Protein AF-A0A3D1AH35-F1 (afdb_monomer)

Mean predicted aligned error: 7.94 Å

Sequence (133 aa):
DPAYFSIPYPGGDVPANKGVCTDVVIRAYRRLGIDLQKEVHEDMKANFPKYPKNWGLSRPDTNIDHRRAPNLMVFFARHGRELSTTQNAEDYRSGDIVCWRLDNGATHIGIVVDRQTCTGRPKIRLTNCLLCG

Secondary structure (DSSP, 8-state):
--------TTT----TTS--HHHHHHHHHHHTT--HHHHHHHHHHHHGGGS--TT--SS--TTTGGG-HHHHHHHHHHHS-PPP--S-GGG--TT-EEEEE-TTS-EEEEE------TTS-------------

pLDDT: mean 79.77, std 19.3, range [23.41, 97.94]

Radius of gyration: 15.33 Å; Cα contacts (8 Å, |Δi|>4): 162; chains: 1; bounding box: 32×37×40 Å

Nearest PDB structures (foldseek):
  2yjf-assembly2_D  TM=2.171E-01  e=3.817E+00  Oryctolagus cuniculus

Structure (mmCIF, N/CA/C/O backbone):
data_AF-A0A3D1AH35-F1
#
_entry.id   AF-A0A3D1AH35-F1
#
loop_
_atom_site.group_PDB
_atom_site.id
_atom_site.type_symbol
_atom_site.label_atom_id
_atom_site.label_alt_id
_atom_site.label_comp_id
_atom_site.label_asym_id
_atom_site.label_entity_id
_atom_site.label_seq_id
_atom_site.pdbx_PDB_ins_code
_atom_site.Cartn_x
_atom_site.Cartn_y
_atom_site.Cartn_z
_atom_site.occupancy
_atom_site.B_iso_or_equiv
_atom_site.auth_seq_id
_atom_site.auth_comp_id
_atom_site.auth_asym_id
_atom_site.auth_atom_id
_atom_site.pdbx_PDB_model_num
ATOM 1 N N . ASP A 1 1 ? 9.720 -12.166 6.119 1.00 56.53 1 ASP A N 1
ATOM 2 C CA . ASP A 1 1 ? 10.960 -11.933 5.356 1.00 56.53 1 ASP A CA 1
ATOM 3 C C . ASP A 1 1 ? 10.740 -10.720 4.452 1.00 56.53 1 ASP A C 1
ATOM 5 O O . ASP A 1 1 ? 9.898 -10.810 3.562 1.00 56.53 1 ASP A O 1
ATOM 9 N N . PRO A 1 2 ? 11.378 -9.569 4.737 1.00 65.31 2 PRO A N 1
ATOM 10 C CA . PRO A 1 2 ? 11.253 -8.355 3.932 1.00 65.31 2 PRO A CA 1
ATOM 11 C C . PRO A 1 2 ? 12.159 -8.359 2.692 1.00 65.31 2 PRO A C 1
ATOM 13 O O . PRO A 1 2 ? 12.197 -7.352 1.985 1.00 65.31 2 PRO A O 1
ATOM 16 N N . ALA A 1 3 ? 12.913 -9.438 2.441 1.00 74.88 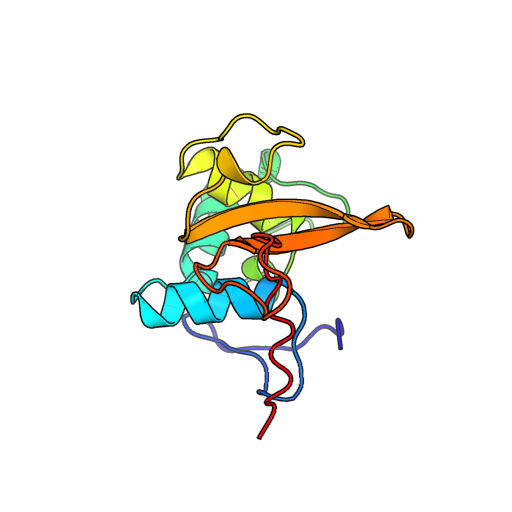3 ALA A N 1
ATOM 17 C CA . ALA A 1 3 ? 13.823 -9.510 1.309 1.00 74.88 3 ALA A CA 1
ATOM 18 C C . ALA A 1 3 ? 13.102 -9.238 -0.018 1.00 74.88 3 ALA A C 1
ATOM 20 O O . ALA A 1 3 ? 11.946 -9.625 -0.237 1.00 74.88 3 ALA A O 1
ATOM 21 N N . TYR A 1 4 ? 13.826 -8.562 -0.910 1.00 79.44 4 TYR A N 1
ATOM 22 C CA . TYR A 1 4 ? 13.384 -8.334 -2.275 1.00 79.44 4 TYR A CA 1
ATOM 23 C C . TYR A 1 4 ? 13.147 -9.678 -2.968 1.00 79.44 4 TYR A C 1
ATOM 25 O O . TYR A 1 4 ? 13.965 -10.594 -2.870 1.00 79.44 4 TYR A O 1
ATOM 33 N N . PHE A 1 5 ? 12.025 -9.793 -3.669 1.00 78.81 5 PHE A N 1
ATOM 34 C CA . PHE A 1 5 ? 11.644 -10.997 -4.391 1.00 78.81 5 PHE A CA 1
ATOM 35 C C . PHE A 1 5 ? 11.046 -10.578 -5.727 1.00 78.81 5 PHE A C 1
ATOM 37 O O . PHE A 1 5 ? 10.222 -9.664 -5.763 1.00 78.81 5 PHE A O 1
ATOM 44 N N . SER A 1 6 ? 11.462 -11.230 -6.810 1.00 88.25 6 SER A N 1
ATOM 45 C CA . SER A 1 6 ? 10.846 -10.983 -8.109 1.00 88.25 6 SER A CA 1
ATOM 46 C C . SER A 1 6 ? 9.520 -11.727 -8.180 1.00 88.25 6 SER A C 1
ATOM 48 O O . SER A 1 6 ? 9.461 -12.926 -7.906 1.00 88.25 6 SER A O 1
ATOM 50 N N . ILE A 1 7 ? 8.459 -11.003 -8.518 1.00 90.31 7 ILE A N 1
ATOM 51 C CA . ILE A 1 7 ? 7.114 -11.552 -8.669 1.00 90.31 7 ILE A CA 1
ATOM 52 C C . ILE A 1 7 ? 6.554 -11.159 -10.040 1.00 90.31 7 ILE A C 1
ATOM 54 O O . ILE A 1 7 ? 6.918 -10.104 -10.564 1.00 90.31 7 ILE A O 1
ATOM 58 N N . PRO A 1 8 ? 5.661 -11.971 -10.632 1.00 93.00 8 PRO A N 1
ATOM 59 C CA . PRO A 1 8 ? 4.977 -11.602 -11.866 1.00 93.00 8 PRO A CA 1
ATOM 60 C C . PRO A 1 8 ? 4.225 -10.276 -11.732 1.00 93.00 8 PRO A C 1
ATOM 62 O O . PRO A 1 8 ? 3.842 -9.867 -10.637 1.00 93.00 8 PRO A O 1
ATOM 65 N N . TYR A 1 9 ? 3.992 -9.615 -12.859 1.00 92.69 9 TYR A N 1
ATOM 66 C CA . TYR A 1 9 ? 3.168 -8.417 -12.931 1.00 92.69 9 TYR A CA 1
ATOM 67 C C . TYR A 1 9 ? 2.273 -8.479 -14.179 1.00 92.69 9 TYR A C 1
ATOM 69 O O . TYR A 1 9 ? 2.801 -8.757 -15.261 1.00 92.69 9 TYR A O 1
ATOM 77 N N . PRO A 1 10 ? 0.964 -8.175 -14.073 1.00 93.94 10 PRO A N 1
ATOM 78 C CA . PRO A 1 10 ? 0.201 -7.949 -12.836 1.00 93.94 10 PRO A CA 1
ATOM 79 C C . PRO A 1 10 ? -0.118 -9.267 -12.095 1.00 93.94 10 PRO A C 1
ATOM 81 O O . PRO A 1 10 ? 0.161 -10.356 -12.597 1.00 93.94 10 PRO A O 1
ATOM 84 N N . GLY A 1 11 ? -0.724 -9.180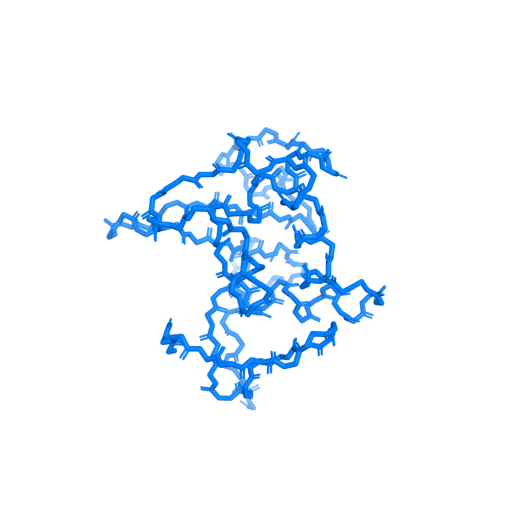 -10.908 1.00 90.69 11 GLY A N 1
ATOM 85 C CA . GLY A 1 11 ? -1.220 -10.335 -10.150 1.00 90.69 11 GLY A CA 1
ATOM 86 C C . GLY A 1 11 ? -0.168 -11.173 -9.416 1.00 90.69 11 GLY A C 1
ATOM 87 O O . GLY A 1 11 ? -0.487 -12.261 -8.937 1.00 90.69 11 GLY A O 1
ATOM 88 N N . GLY A 1 12 ? 1.065 -10.690 -9.294 1.00 90.06 12 GLY A N 1
ATOM 89 C CA . GLY A 1 12 ? 2.100 -11.326 -8.492 1.00 90.06 12 GLY A CA 1
ATOM 90 C C . GLY A 1 12 ? 1.738 -11.395 -7.009 1.00 90.06 12 GLY A C 1
ATOM 91 O O . GLY A 1 12 ? 1.068 -10.521 -6.444 1.00 90.06 12 GLY A O 1
ATOM 92 N N . ASP A 1 13 ? 2.209 -12.451 -6.358 1.00 87.44 13 ASP A N 1
ATOM 93 C CA . ASP A 1 13 ? 2.189 -12.603 -4.908 1.00 87.44 13 ASP A CA 1
ATOM 94 C C . ASP A 1 13 ? 3.493 -13.275 -4.477 1.00 87.44 13 ASP A C 1
ATOM 96 O O . ASP A 1 13 ? 4.122 -14.024 -5.230 1.00 87.44 13 ASP A O 1
ATOM 100 N N . VAL A 1 14 ? 3.900 -12.995 -3.251 1.00 85.44 14 VAL A N 1
ATOM 101 C CA . VAL A 1 14 ? 4.996 -13.700 -2.601 1.00 85.44 14 VAL A CA 1
ATOM 102 C C . VAL A 1 14 ? 4.515 -15.054 -2.070 1.00 85.44 14 VAL A C 1
ATOM 104 O O . VAL A 1 14 ? 3.325 -15.224 -1.787 1.00 85.44 14 VAL A O 1
ATOM 107 N N . PRO A 1 15 ? 5.414 -16.041 -1.900 1.00 83.31 15 PRO A N 1
ATOM 108 C CA . PRO A 1 15 ? 5.060 -17.331 -1.312 1.00 83.31 15 PRO A CA 1
ATOM 109 C C . PRO A 1 15 ? 4.311 -17.192 0.023 1.00 83.31 15 PRO A C 1
ATOM 111 O O . PRO A 1 15 ? 4.572 -16.281 0.805 1.00 83.31 15 PRO A O 1
ATOM 114 N N . ALA A 1 16 ? 3.399 -18.117 0.336 1.00 78.19 16 ALA A N 1
ATOM 115 C CA . ALA A 1 16 ? 2.561 -18.025 1.539 1.00 78.19 16 ALA A CA 1
ATOM 116 C C . ALA A 1 16 ? 3.367 -17.934 2.853 1.00 78.19 16 ALA A C 1
ATOM 118 O O . ALA A 1 16 ? 2.938 -17.272 3.794 1.00 78.19 16 ALA A O 1
ATOM 119 N N . ASN A 1 17 ? 4.555 -18.545 2.895 1.00 75.44 17 ASN A N 1
ATOM 120 C CA . ASN A 1 17 ? 5.483 -18.519 4.030 1.00 75.44 17 ASN A CA 1
ATOM 121 C C . ASN A 1 17 ? 6.396 -17.277 4.071 1.00 75.44 17 ASN A C 1
ATOM 123 O O . ASN A 1 17 ? 7.204 -17.137 4.989 1.00 75.44 17 ASN A O 1
ATOM 127 N N . LYS A 1 18 ? 6.299 -16.382 3.084 1.00 66.19 18 LYS A N 1
ATOM 128 C CA . LYS A 1 18 ? 7.088 -15.155 2.977 1.00 66.19 18 LYS A CA 1
ATOM 129 C C . LYS A 1 18 ? 6.135 -13.981 2.832 1.00 66.19 18 LYS A C 1
ATOM 131 O O . LYS A 1 18 ? 5.648 -13.709 1.749 1.00 66.19 18 LYS A O 1
ATOM 136 N N . GLY A 1 19 ? 5.863 -13.291 3.932 1.00 72.06 19 GLY A N 1
ATOM 137 C CA . GLY A 1 19 ? 5.015 -12.106 3.924 1.00 72.06 19 GLY A CA 1
ATOM 138 C C . GLY A 1 19 ? 5.454 -11.073 4.953 1.00 72.06 19 GLY A C 1
ATOM 139 O O . GLY A 1 19 ? 6.124 -11.395 5.939 1.00 72.06 19 GLY A O 1
ATOM 140 N N . VAL A 1 20 ? 5.080 -9.828 4.696 1.00 79.56 20 VAL A N 1
ATOM 141 C CA . VAL A 1 20 ? 5.106 -8.700 5.628 1.00 79.56 20 VAL A CA 1
ATOM 142 C C . VAL A 1 20 ? 3.691 -8.124 5.773 1.00 79.56 20 VAL A C 1
ATOM 144 O O . VAL A 1 20 ? 2.748 -8.583 5.130 1.00 79.56 20 VAL A O 1
ATOM 147 N N . CYS A 1 21 ? 3.526 -7.113 6.627 1.00 80.94 21 CYS A N 1
ATOM 148 C CA . CYS A 1 21 ? 2.224 -6.506 6.929 1.00 80.94 21 CYS A CA 1
ATOM 149 C C . CYS A 1 21 ? 1.441 -6.026 5.693 1.00 80.94 21 CYS A C 1
ATOM 151 O O . CYS A 1 21 ? 0.222 -6.168 5.643 1.00 80.94 21 CYS A O 1
ATOM 153 N N . THR A 1 22 ? 2.129 -5.521 4.669 1.00 82.94 22 THR A N 1
ATOM 154 C CA . THR A 1 22 ? 1.514 -5.059 3.417 1.00 82.94 22 THR A CA 1
ATOM 155 C C . THR A 1 22 ? 0.917 -6.209 2.601 1.00 82.94 22 THR A C 1
ATOM 157 O O . THR A 1 22 ? -0.153 -6.040 2.020 1.00 82.94 22 THR A O 1
ATOM 160 N N . ASP A 1 23 ? 1.526 -7.402 2.622 1.00 86.06 23 ASP A N 1
ATOM 161 C CA . ASP A 1 23 ? 1.063 -8.575 1.859 1.00 86.06 23 ASP A CA 1
ATOM 162 C C . ASP A 1 23 ? -0.328 -9.050 2.329 1.00 86.06 23 ASP A C 1
ATOM 164 O O . ASP A 1 23 ? -1.124 -9.571 1.549 1.00 86.06 23 ASP A O 1
ATOM 168 N N . VAL A 1 24 ? -0.674 -8.795 3.595 1.00 86.19 24 VAL A N 1
ATOM 169 C CA . VAL A 1 24 ? -2.013 -9.054 4.151 1.00 86.19 24 VAL A CA 1
ATOM 170 C C . VAL A 1 24 ? -3.056 -8.133 3.520 1.00 86.19 24 VAL A C 1
ATOM 172 O O . VAL A 1 24 ? -4.132 -8.595 3.143 1.00 86.19 24 VAL A O 1
ATOM 175 N N . VAL A 1 25 ? -2.730 -6.847 3.368 1.00 88.31 25 VAL A N 1
ATOM 176 C CA . VAL A 1 25 ? -3.607 -5.853 2.729 1.00 88.31 25 VAL A CA 1
ATOM 177 C C . VAL A 1 25 ? -3.786 -6.184 1.249 1.00 88.31 25 VAL A C 1
ATOM 179 O O . VAL A 1 25 ? -4.912 -6.229 0.759 1.00 88.31 25 VAL A O 1
ATOM 182 N N . ILE A 1 26 ? -2.688 -6.511 0.561 1.00 90.75 26 ILE A N 1
ATOM 183 C CA . ILE A 1 26 ? -2.687 -6.923 -0.849 1.00 90.75 26 ILE A CA 1
ATOM 184 C C . ILE A 1 26 ? -3.615 -8.124 -1.062 1.00 90.75 26 ILE A C 1
ATOM 186 O O . ILE A 1 26 ? -4.501 -8.084 -1.916 1.00 90.75 26 ILE A O 1
ATOM 190 N N . ARG A 1 27 ? -3.474 -9.176 -0.248 1.00 90.31 27 ARG A N 1
ATOM 191 C CA . ARG A 1 27 ? -4.313 -10.381 -0.345 1.00 90.31 27 ARG A CA 1
ATOM 192 C C . ARG A 1 27 ? -5.774 -10.120 0.016 1.00 90.31 27 ARG A C 1
ATOM 194 O O . ARG A 1 27 ? -6.653 -10.744 -0.577 1.00 90.31 27 ARG A O 1
ATOM 201 N N . ALA A 1 28 ? -6.053 -9.214 0.954 1.00 88.81 28 ALA A N 1
ATOM 202 C CA . ALA A 1 28 ? -7.420 -8.826 1.294 1.00 88.81 28 ALA A CA 1
ATOM 203 C C . ALA A 1 28 ? -8.120 -8.146 0.108 1.00 88.81 28 ALA A C 1
ATOM 205 O O . ALA A 1 28 ? -9.204 -8.572 -0.283 1.00 88.81 28 ALA A O 1
ATOM 206 N N . TYR A 1 29 ? -7.466 -7.170 -0.526 1.00 89.44 29 TYR A N 1
ATOM 207 C CA . TYR A 1 29 ? -7.988 -6.507 -1.725 1.00 89.44 29 TYR A CA 1
ATOM 208 C C . TYR A 1 29 ? -8.143 -7.467 -2.903 1.00 89.44 29 TYR A C 1
ATOM 210 O O . TYR A 1 29 ? -9.130 -7.402 -3.634 1.00 89.44 29 TYR A O 1
ATOM 218 N N . ARG A 1 30 ? -7.230 -8.432 -3.040 1.00 92.12 30 ARG A N 1
ATOM 219 C CA . ARG A 1 30 ? -7.313 -9.439 -4.099 1.00 92.12 30 ARG A CA 1
ATOM 220 C C . ARG A 1 30 ? -8.552 -10.322 -3.985 1.00 92.12 30 ARG A C 1
ATOM 222 O O . ARG A 1 30 ? -9.144 -10.668 -5.002 1.00 92.12 30 ARG A O 1
ATOM 229 N N . ARG A 1 31 ? -9.005 -10.630 -2.764 1.00 89.44 31 ARG A N 1
ATOM 230 C CA . ARG A 1 31 ? -10.289 -11.326 -2.540 1.00 89.44 31 ARG A CA 1
ATOM 231 C C . ARG A 1 31 ? -11.503 -10.496 -2.960 1.00 89.44 31 ARG A C 1
ATOM 233 O O . ARG A 1 31 ? -12.552 -11.073 -3.215 1.00 89.44 31 ARG A O 1
ATOM 240 N N . LEU A 1 32 ? -11.355 -9.176 -3.049 1.00 88.00 32 LEU A N 1
ATOM 241 C CA . LEU A 1 32 ? -12.365 -8.252 -3.567 1.00 88.00 32 LEU A CA 1
ATOM 242 C C . LEU A 1 32 ? -12.225 -8.016 -5.083 1.00 88.00 32 LEU A C 1
ATOM 244 O O . LEU A 1 32 ? -12.914 -7.164 -5.631 1.00 88.00 32 LEU A O 1
ATOM 248 N N . GLY A 1 33 ? -11.332 -8.744 -5.764 1.00 91.44 33 GLY A N 1
ATOM 249 C CA . GLY A 1 33 ? -11.078 -8.582 -7.197 1.00 91.44 33 GLY A CA 1
ATOM 250 C C . GLY A 1 33 ? -10.184 -7.391 -7.550 1.00 91.44 33 GLY A C 1
ATOM 251 O O . GLY A 1 33 ? -10.077 -7.047 -8.723 1.00 91.44 33 GLY A O 1
ATOM 252 N N . ILE A 1 34 ? -9.532 -6.766 -6.563 1.00 92.56 34 ILE A N 1
ATOM 253 C CA . ILE A 1 34 ? -8.670 -5.599 -6.771 1.00 92.56 34 ILE A CA 1
ATOM 254 C C . ILE A 1 34 ? -7.204 -6.022 -6.688 1.00 92.56 34 ILE A C 1
ATOM 256 O O . ILE A 1 34 ? -6.747 -6.551 -5.672 1.00 92.56 34 ILE A O 1
ATOM 260 N N . ASP A 1 35 ? -6.441 -5.751 -7.745 1.00 95.19 35 ASP A N 1
ATOM 261 C CA . ASP A 1 35 ? -5.004 -6.009 -7.766 1.00 95.19 35 ASP A CA 1
ATOM 262 C C . ASP A 1 35 ? -4.199 -4.780 -7.329 1.00 95.19 35 ASP A C 1
ATOM 264 O O . ASP A 1 35 ? -3.754 -3.984 -8.155 1.00 95.19 35 ASP A O 1
ATOM 268 N N . LEU A 1 36 ? -3.952 -4.649 -6.022 1.00 94.56 36 LEU A N 1
ATOM 269 C CA . LEU A 1 36 ? -3.152 -3.539 -5.490 1.00 94.56 36 LEU A CA 1
ATOM 270 C C . LEU A 1 36 ? -1.732 -3.465 -6.072 1.00 94.56 36 LEU A C 1
ATOM 272 O O . LEU A 1 36 ? -1.162 -2.377 -6.092 1.00 94.56 36 LEU A O 1
ATOM 276 N N . GLN A 1 37 ? -1.156 -4.568 -6.570 1.00 96.44 37 GLN A N 1
ATOM 277 C CA . GLN A 1 37 ? 0.133 -4.507 -7.266 1.00 96.44 37 GLN A CA 1
ATOM 278 C C . GLN A 1 37 ? 0.039 -3.606 -8.500 1.00 96.44 37 GLN A C 1
ATOM 280 O O . GLN A 1 37 ? 0.877 -2.723 -8.693 1.00 96.44 37 GLN A O 1
ATOM 285 N N . LYS A 1 38 ? -0.994 -3.822 -9.316 1.00 97.50 38 LYS A N 1
ATOM 286 C CA . LYS A 1 38 ? -1.267 -3.044 -10.519 1.00 97.50 38 LYS A CA 1
ATOM 287 C C . LYS A 1 38 ? -1.666 -1.612 -10.182 1.00 97.50 38 LYS A C 1
ATOM 289 O O . LYS A 1 38 ? -1.042 -0.690 -10.697 1.00 97.50 38 LYS A O 1
ATOM 294 N N . GLU A 1 39 ? -2.655 -1.434 -9.309 1.00 97.62 39 GLU A N 1
ATOM 295 C CA . GLU A 1 39 ? -3.226 -0.113 -9.013 1.00 97.62 39 GLU A CA 1
ATOM 296 C C . GLU A 1 39 ? -2.182 0.856 -8.437 1.00 97.62 39 GLU A C 1
ATOM 298 O O . GLU A 1 39 ? -2.062 1.995 -8.890 1.00 97.62 39 GLU A O 1
ATOM 303 N N . VAL A 1 40 ? -1.362 0.387 -7.488 1.00 97.12 40 VAL A N 1
ATOM 304 C CA . VAL A 1 40 ? -0.297 1.211 -6.898 1.00 97.12 40 VAL A CA 1
ATOM 305 C C . VAL A 1 40 ? 0.765 1.542 -7.943 1.00 97.12 40 VAL A C 1
ATOM 307 O O . VAL A 1 40 ? 1.198 2.690 -8.026 1.00 97.12 40 VAL A O 1
ATOM 310 N N . HIS A 1 41 ? 1.180 0.564 -8.754 1.00 97.56 41 HIS A N 1
ATOM 311 C CA . HIS A 1 41 ? 2.218 0.792 -9.756 1.00 97.56 41 HIS A CA 1
ATOM 312 C C . HIS A 1 41 ? 1.787 1.810 -10.818 1.00 97.56 41 HIS A C 1
ATOM 314 O O . HIS A 1 41 ? 2.552 2.717 -11.144 1.00 97.56 41 HIS A O 1
ATOM 320 N N . GLU A 1 42 ? 0.563 1.700 -11.336 1.00 97.94 42 GLU A N 1
ATOM 321 C CA . GLU A 1 42 ? 0.061 2.625 -12.354 1.00 97.94 42 GLU A CA 1
ATOM 322 C C . GLU A 1 42 ? -0.128 4.044 -11.793 1.00 97.94 42 GLU A C 1
ATOM 324 O O . GLU A 1 42 ? 0.266 5.017 -12.445 1.00 97.94 42 GLU A O 1
ATOM 329 N N . ASP A 1 43 ? -0.617 4.197 -10.553 1.00 97.75 43 ASP A N 1
ATOM 330 C CA . ASP A 1 43 ? -0.679 5.524 -9.925 1.00 97.75 43 ASP A CA 1
ATOM 331 C C . ASP A 1 43 ? 0.721 6.110 -9.704 1.00 97.75 43 ASP A C 1
ATOM 333 O O . ASP A 1 43 ? 0.949 7.286 -10.008 1.00 97.75 43 ASP A O 1
ATOM 337 N N . MET A 1 44 ? 1.676 5.297 -9.237 1.00 97.12 44 MET A N 1
ATOM 338 C CA . MET A 1 44 ? 3.072 5.705 -9.068 1.00 97.12 44 MET A CA 1
ATOM 339 C C . MET A 1 44 ? 3.720 6.098 -10.392 1.00 97.12 44 MET A C 1
ATOM 341 O O . MET A 1 44 ? 4.443 7.088 -10.439 1.00 97.12 44 MET A O 1
ATOM 345 N N . LYS A 1 45 ? 3.452 5.381 -11.483 1.00 97.12 45 LYS A N 1
ATOM 346 C CA . LYS A 1 45 ? 3.960 5.713 -12.819 1.00 97.12 45 LYS A CA 1
ATOM 347 C C . LYS A 1 45 ? 3.488 7.089 -13.284 1.00 97.12 45 LYS A C 1
ATOM 349 O O . LYS A 1 45 ? 4.281 7.842 -13.843 1.00 97.12 45 LYS A O 1
ATOM 354 N N . ALA A 1 46 ? 2.237 7.444 -12.998 1.00 97.31 46 ALA A N 1
ATOM 355 C CA . ALA A 1 46 ? 1.684 8.756 -13.326 1.00 97.31 46 ALA A CA 1
ATOM 356 C C . ALA A 1 46 ? 2.067 9.863 -12.321 1.00 97.31 46 ALA A C 1
ATOM 358 O O . ALA A 1 46 ? 2.049 11.044 -12.666 1.00 97.31 46 ALA A O 1
ATOM 359 N N . ASN A 1 47 ? 2.403 9.514 -11.073 1.00 96.81 47 ASN A N 1
ATOM 360 C CA . ASN A 1 47 ? 2.524 10.472 -9.967 1.00 96.81 47 ASN A CA 1
ATOM 361 C C . ASN A 1 47 ? 3.797 10.306 -9.126 1.00 96.81 47 ASN A C 1
ATOM 363 O O . ASN A 1 47 ? 3.818 10.730 -7.971 1.00 96.81 47 ASN A O 1
ATOM 367 N N . PHE A 1 48 ? 4.863 9.729 -9.680 1.00 95.06 48 PHE A N 1
ATOM 368 C CA . PHE A 1 48 ? 6.072 9.348 -8.940 1.00 95.06 48 PHE A CA 1
ATOM 369 C C . PHE A 1 48 ? 6.628 10.430 -7.990 1.00 95.06 48 PHE A C 1
ATOM 371 O O . PHE A 1 48 ? 6.989 10.088 -6.865 1.00 95.06 48 PHE A O 1
ATOM 378 N N . PRO A 1 49 ? 6.639 11.737 -8.340 1.00 94.75 49 PRO A N 1
ATOM 379 C CA . PRO A 1 49 ? 7.110 12.784 -7.430 1.00 94.75 49 PRO A CA 1
ATOM 380 C C . PRO A 1 49 ? 6.305 12.946 -6.130 1.00 94.75 49 PRO A C 1
ATOM 382 O O . PRO A 1 49 ? 6.828 13.530 -5.186 1.00 94.75 49 PRO A O 1
ATOM 385 N N . LYS A 1 50 ? 5.055 12.463 -6.080 1.00 95.31 50 LYS A N 1
ATOM 386 C CA . LYS A 1 50 ? 4.183 12.518 -4.892 1.00 95.31 50 LYS A CA 1
ATOM 387 C C . LYS A 1 50 ? 4.456 11.387 -3.901 1.00 95.31 50 LYS A C 1
ATOM 389 O O . LYS A 1 50 ? 3.973 11.441 -2.774 1.00 95.31 50 LYS A O 1
ATOM 394 N N . TYR A 1 51 ? 5.198 10.366 -4.319 1.00 95.25 51 TYR A N 1
ATOM 395 C CA . TYR A 1 51 ? 5.541 9.228 -3.479 1.00 95.25 51 TYR A CA 1
ATOM 396 C C . TYR A 1 51 ? 6.847 9.484 -2.710 1.00 95.25 51 TYR A C 1
ATOM 398 O O . TYR A 1 51 ? 7.700 10.249 -3.176 1.00 95.25 51 TYR A O 1
ATOM 406 N N . PRO A 1 52 ? 7.027 8.863 -1.527 1.00 91.56 52 PRO A N 1
ATOM 407 C CA . PRO A 1 52 ? 8.261 8.992 -0.763 1.00 91.56 52 PRO A CA 1
ATOM 408 C C . PRO A 1 52 ? 9.493 8.556 -1.571 1.00 91.56 52 PRO A C 1
ATOM 410 O O . PRO A 1 52 ? 9.404 7.836 -2.558 1.00 91.56 52 PRO A O 1
ATOM 413 N N . LYS A 1 53 ? 10.679 9.011 -1.165 1.00 88.81 53 LYS A N 1
ATOM 414 C CA . LYS A 1 53 ? 11.947 8.711 -1.862 1.00 88.81 53 LYS A CA 1
ATOM 415 C C . LYS A 1 53 ? 12.967 8.004 -0.969 1.00 88.81 53 LYS A C 1
ATOM 417 O O . LYS A 1 53 ? 14.128 7.860 -1.336 1.00 88.81 53 LYS A O 1
ATOM 422 N N . ASN A 1 54 ? 12.543 7.531 0.201 1.00 83.69 54 ASN A N 1
ATOM 423 C CA . ASN A 1 54 ? 13.406 6.937 1.228 1.00 83.69 54 ASN A CA 1
ATOM 424 C C . ASN A 1 54 ? 13.954 5.536 0.878 1.00 83.69 54 ASN A C 1
ATOM 426 O O . ASN A 1 54 ? 14.655 4.947 1.691 1.00 83.69 54 ASN A O 1
ATOM 430 N N . TRP A 1 55 ? 13.662 5.007 -0.314 1.00 84.44 55 TRP A N 1
ATOM 431 C CA . TRP A 1 55 ? 14.219 3.754 -0.854 1.00 84.44 55 TRP A CA 1
ATOM 432 C C . TRP A 1 55 ? 15.231 3.958 -1.991 1.00 84.44 55 TRP A C 1
ATOM 434 O O . TRP A 1 55 ? 15.713 2.974 -2.542 1.00 84.44 55 TRP A O 1
ATOM 444 N N . GLY A 1 56 ? 15.543 5.204 -2.369 1.00 85.31 56 GLY A N 1
ATOM 445 C CA . GLY A 1 56 ? 16.636 5.503 -3.305 1.00 85.31 56 GLY A CA 1
ATOM 446 C C . GLY A 1 56 ? 16.409 5.091 -4.767 1.00 85.31 56 GLY A C 1
ATOM 447 O O . GLY A 1 56 ? 17.368 5.034 -5.531 1.00 85.31 56 GLY A O 1
ATOM 448 N N . LEU A 1 57 ? 15.168 4.810 -5.181 1.00 88.12 57 LEU A N 1
ATOM 449 C CA . LEU A 1 57 ? 14.846 4.502 -6.580 1.00 88.12 57 LEU A CA 1
ATOM 450 C C . LEU A 1 57 ? 14.506 5.771 -7.367 1.00 88.12 57 LEU A C 1
ATOM 452 O O . LEU A 1 57 ? 13.840 6.672 -6.859 1.00 88.12 57 LEU A O 1
ATOM 456 N N . SER A 1 58 ? 14.912 5.806 -8.637 1.00 89.56 58 SER A N 1
ATOM 457 C CA . SER A 1 58 ? 14.605 6.890 -9.580 1.00 89.56 58 SER A CA 1
ATOM 458 C C . SER A 1 58 ? 13.312 6.675 -10.374 1.00 89.56 58 SER A C 1
ATOM 460 O O . SER A 1 58 ? 12.880 7.578 -11.087 1.00 89.56 58 SER A O 1
ATOM 462 N N . ARG A 1 59 ? 12.694 5.493 -10.258 1.00 92.56 59 ARG A N 1
ATOM 463 C CA . ARG A 1 59 ? 11.448 5.112 -10.934 1.00 92.56 59 ARG A CA 1
ATOM 464 C C . ARG A 1 59 ? 10.655 4.078 -10.115 1.00 92.56 59 ARG A C 1
ATOM 466 O O . ARG A 1 59 ? 11.256 3.445 -9.241 1.00 92.56 59 ARG A O 1
ATOM 473 N N . PRO A 1 60 ? 9.351 3.890 -10.393 1.00 94.19 60 PRO A N 1
ATOM 474 C CA . PRO A 1 60 ? 8.553 2.805 -9.813 1.00 94.19 60 PRO A CA 1
ATOM 475 C C . PRO A 1 60 ? 9.124 1.412 -10.141 1.00 94.19 60 PRO A C 1
ATOM 477 O O . PRO A 1 60 ? 9.791 1.237 -11.164 1.00 94.19 60 PRO A O 1
ATOM 480 N N . ASP A 1 61 ? 8.837 0.422 -9.296 1.00 94.31 61 ASP A N 1
ATOM 481 C CA . ASP A 1 61 ? 9.212 -0.988 -9.462 1.00 94.31 61 ASP A CA 1
ATOM 482 C C . ASP A 1 61 ? 8.020 -1.910 -9.142 1.00 94.31 61 ASP A C 1
ATOM 484 O O . ASP A 1 61 ? 7.638 -2.099 -7.979 1.00 94.31 61 ASP A O 1
ATOM 488 N N . THR A 1 62 ? 7.479 -2.551 -10.184 1.00 94.31 62 THR A N 1
ATOM 489 C CA . THR A 1 62 ? 6.327 -3.467 -10.113 1.00 94.31 62 THR A CA 1
ATOM 490 C C . THR A 1 62 ? 6.495 -4.601 -9.097 1.00 94.31 62 THR A C 1
ATOM 492 O O . THR A 1 62 ? 5.496 -5.121 -8.591 1.00 94.31 62 THR A O 1
ATOM 495 N N . ASN A 1 63 ? 7.731 -4.986 -8.759 1.00 92.12 63 ASN A N 1
ATOM 496 C CA . ASN A 1 63 ? 7.998 -6.072 -7.815 1.00 92.12 63 ASN A CA 1
ATOM 497 C C . ASN A 1 63 ? 7.732 -5.675 -6.356 1.00 92.12 63 ASN A C 1
ATOM 499 O O . ASN A 1 63 ? 7.477 -6.535 -5.515 1.00 92.12 63 ASN A O 1
ATOM 503 N 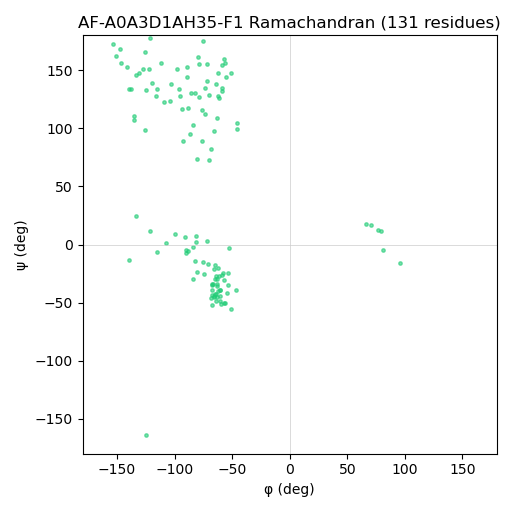N . ILE A 1 64 ? 7.814 -4.384 -6.022 1.00 91.75 64 ILE A N 1
ATOM 504 C CA . ILE A 1 64 ? 7.921 -3.949 -4.621 1.00 91.75 64 ILE A CA 1
ATOM 505 C C . ILE A 1 64 ? 7.101 -2.702 -4.279 1.00 91.75 64 ILE A C 1
ATOM 507 O O . ILE A 1 64 ? 6.875 -2.452 -3.097 1.00 91.75 64 ILE A O 1
ATOM 511 N N . ASP A 1 65 ? 6.590 -1.952 -5.258 1.00 94.12 65 ASP A N 1
ATOM 512 C CA . ASP A 1 65 ? 5.832 -0.714 -5.021 1.00 94.12 65 ASP A CA 1
ATOM 513 C C . ASP A 1 65 ? 4.689 -0.892 -4.008 1.00 94.12 65 ASP A C 1
ATOM 515 O O . ASP A 1 65 ? 4.672 -0.235 -2.967 1.00 94.12 65 ASP A O 1
ATOM 519 N N . HIS A 1 66 ? 3.800 -1.849 -4.263 1.00 93.00 66 HIS A N 1
ATOM 520 C CA . HIS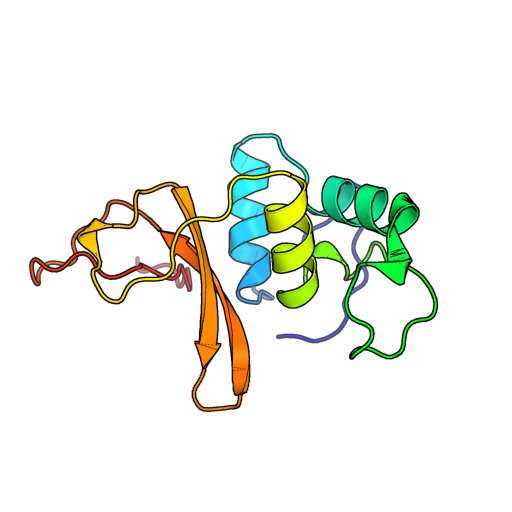 A 1 66 ? 2.681 -2.237 -3.398 1.00 93.00 66 HIS A CA 1
ATOM 521 C C . HIS A 1 66 ? 3.091 -2.841 -2.042 1.00 93.00 66 HIS A C 1
ATOM 523 O O . HIS A 1 66 ? 2.284 -2.881 -1.116 1.00 93.00 66 HIS A O 1
ATOM 529 N N . ARG A 1 67 ? 4.343 -3.291 -1.888 1.00 92.06 67 ARG A N 1
ATOM 530 C CA . ARG A 1 67 ? 4.839 -3.921 -0.651 1.00 92.06 67 ARG A CA 1
ATOM 531 C C . ARG A 1 67 ? 5.442 -2.918 0.330 1.00 92.06 67 ARG A C 1
ATOM 533 O O . ARG A 1 67 ? 5.778 -3.298 1.452 1.00 92.06 67 ARG A O 1
ATOM 540 N N . ARG A 1 68 ? 5.559 -1.639 -0.045 1.00 90.62 68 ARG A N 1
ATOM 541 C CA . ARG A 1 68 ? 6.053 -0.566 0.830 1.00 90.62 68 ARG A CA 1
ATOM 542 C C . ARG A 1 68 ? 4.887 0.136 1.520 1.00 90.62 68 ARG A C 1
ATOM 544 O O . ARG A 1 68 ? 4.091 0.801 0.866 1.00 90.62 68 ARG A O 1
ATOM 551 N N . ALA A 1 69 ? 4.822 0.060 2.850 1.00 90.25 69 ALA A N 1
ATOM 552 C CA . ALA A 1 69 ? 3.757 0.715 3.618 1.00 90.25 69 ALA A CA 1
ATOM 553 C C . ALA A 1 69 ? 3.631 2.231 3.327 1.00 90.25 69 ALA A C 1
ATOM 555 O O . ALA A 1 69 ? 2.508 2.682 3.113 1.00 90.25 69 ALA A O 1
ATOM 556 N N . PRO A 1 70 ? 4.726 3.013 3.192 1.00 90.69 70 PRO A N 1
ATOM 557 C CA . PRO A 1 70 ? 4.613 4.426 2.823 1.00 90.69 70 PRO A CA 1
ATOM 558 C C . PRO A 1 70 ? 4.005 4.669 1.431 1.00 90.69 70 PRO A C 1
ATOM 560 O O . PRO A 1 70 ? 3.343 5.684 1.232 1.00 90.69 70 PRO A O 1
ATOM 563 N N . ASN A 1 71 ? 4.187 3.746 0.476 1.00 94.50 71 ASN A N 1
ATOM 564 C CA . ASN A 1 71 ? 3.520 3.836 -0.827 1.00 94.50 71 ASN A CA 1
ATOM 565 C C . ASN A 1 71 ? 2.018 3.623 -0.686 1.00 94.50 71 ASN A C 1
ATOM 567 O O . ASN A 1 71 ? 1.241 4.399 -1.231 1.00 94.50 71 ASN A O 1
ATOM 571 N N . LEU A 1 72 ? 1.613 2.603 0.074 1.00 92.94 72 LEU A N 1
ATOM 572 C CA . LEU A 1 72 ? 0.200 2.328 0.320 1.00 92.94 72 LEU A CA 1
ATOM 573 C C . LEU A 1 72 ? -0.494 3.499 1.022 1.00 92.94 72 LEU A C 1
ATOM 575 O O . LEU A 1 72 ? -1.606 3.841 0.645 1.00 92.94 72 LEU A O 1
ATOM 579 N N . MET A 1 73 ? 0.171 4.163 1.972 1.00 91.12 73 MET A N 1
ATOM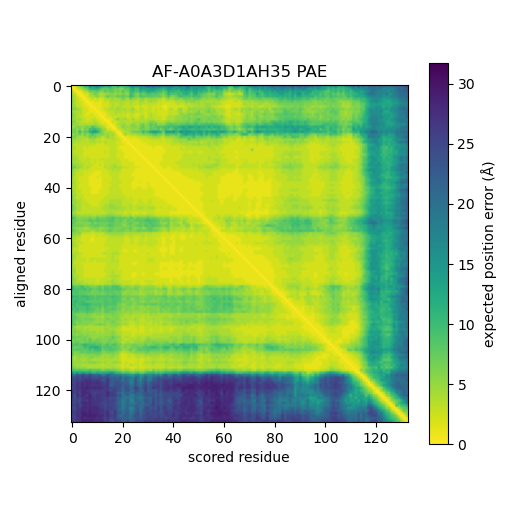 580 C CA . MET A 1 73 ? -0.363 5.371 2.614 1.00 91.12 73 MET A CA 1
ATOM 581 C C . MET A 1 73 ? -0.687 6.469 1.596 1.00 91.12 73 MET A C 1
ATOM 583 O O . MET A 1 73 ? -1.800 6.989 1.591 1.00 91.12 73 MET A O 1
ATOM 587 N N . VAL A 1 74 ? 0.260 6.794 0.708 1.00 93.25 74 VAL A N 1
ATOM 588 C CA . VAL A 1 74 ? 0.043 7.810 -0.334 1.00 93.25 74 VAL A CA 1
ATOM 589 C C . VAL A 1 74 ? -1.032 7.364 -1.320 1.00 93.25 74 VAL A C 1
ATOM 591 O O . VAL A 1 74 ? -1.898 8.160 -1.671 1.00 93.25 74 VAL A O 1
ATOM 594 N N . PHE A 1 75 ? -1.019 6.099 -1.737 1.00 95.25 75 PHE A N 1
ATOM 595 C CA . PHE A 1 75 ? -2.029 5.553 -2.637 1.00 95.25 75 PHE A CA 1
ATOM 596 C C . PHE A 1 75 ? -3.442 5.663 -2.037 1.00 95.25 75 PHE A C 1
ATOM 598 O O . PHE A 1 75 ? -4.334 6.229 -2.666 1.00 95.25 75 PHE A O 1
ATOM 605 N N . PHE A 1 76 ? -3.652 5.210 -0.799 1.00 92.81 76 PHE A N 1
ATOM 606 C CA . PHE A 1 76 ? -4.965 5.274 -0.151 1.00 92.81 76 PHE A CA 1
ATOM 607 C C . PHE A 1 76 ? -5.413 6.705 0.155 1.00 92.81 76 PHE A C 1
ATOM 609 O O . PHE A 1 76 ? -6.594 6.998 0.008 1.00 92.81 76 PHE A O 1
ATOM 616 N N . ALA A 1 77 ? -4.499 7.618 0.495 1.00 89.31 77 ALA A N 1
ATOM 617 C CA . ALA A 1 77 ? -4.839 9.034 0.648 1.00 89.31 77 ALA A CA 1
ATOM 618 C C . ALA A 1 77 ? -5.291 9.676 -0.679 1.00 89.31 77 ALA A C 1
ATOM 620 O O . ALA A 1 77 ? -6.092 10.606 -0.686 1.00 89.31 77 ALA A O 1
ATOM 621 N N . ARG A 1 78 ? -4.788 9.181 -1.817 1.00 92.31 78 ARG A N 1
ATOM 622 C CA . ARG A 1 78 ? -5.129 9.688 -3.157 1.00 92.31 78 ARG A CA 1
ATOM 623 C C . ARG A 1 78 ? -6.410 9.089 -3.737 1.00 92.31 78 ARG A C 1
ATOM 625 O O . ARG A 1 78 ? -7.059 9.756 -4.535 1.00 92.31 78 ARG A O 1
ATOM 632 N N . HIS A 1 79 ? -6.736 7.850 -3.372 1.00 90.00 79 HIS A N 1
ATOM 633 C CA . HIS A 1 79 ? -7.835 7.069 -3.964 1.00 90.00 79 HIS A CA 1
ATOM 634 C C . HIS A 1 79 ? -8.973 6.754 -2.987 1.00 90.00 79 HIS A C 1
ATOM 636 O O . HIS A 1 79 ? -9.996 6.200 -3.381 1.00 90.00 79 HIS A O 1
ATOM 642 N N . GLY A 1 80 ? -8.804 7.090 -1.711 1.00 85.00 80 GLY A N 1
ATOM 643 C CA . GLY A 1 80 ? -9.770 6.850 -0.648 1.00 85.00 80 GLY A CA 1
ATOM 644 C C . GLY A 1 80 ? -10.139 8.122 0.107 1.00 85.00 80 GLY A C 1
ATOM 645 O O . GLY A 1 80 ? -9.900 9.243 -0.337 1.00 85.00 80 GLY A O 1
ATOM 646 N N . ARG A 1 81 ? -10.745 7.926 1.279 1.00 80.44 81 ARG A N 1
ATOM 647 C CA . ARG A 1 81 ? -11.044 8.994 2.231 1.00 80.44 81 ARG A CA 1
ATOM 648 C C . ARG A 1 81 ? -10.129 8.845 3.434 1.00 80.44 81 ARG A C 1
ATOM 650 O O . ARG A 1 81 ? -10.155 7.810 4.094 1.00 80.44 81 ARG A O 1
ATOM 657 N N . GLU A 1 82 ? -9.366 9.887 3.731 1.00 81.25 82 GLU A N 1
ATOM 658 C CA . GLU A 1 82 ? -8.597 9.955 4.967 1.00 81.25 82 GLU A CA 1
ATOM 659 C C . GLU A 1 82 ? -9.553 10.136 6.154 1.00 81.25 82 GLU A C 1
ATOM 661 O O . GLU A 1 82 ? -10.453 10.980 6.127 1.00 81.25 82 GLU A O 1
ATOM 666 N N . LEU A 1 83 ? -9.401 9.284 7.167 1.00 79.56 83 LEU A N 1
ATOM 667 C CA . LEU A 1 83 ? -10.170 9.343 8.406 1.00 79.56 83 LEU A CA 1
ATOM 668 C C . LEU A 1 83 ? -9.344 10.054 9.477 1.00 79.56 83 LEU A C 1
ATOM 670 O O . LEU A 1 83 ? -8.116 9.976 9.478 1.00 79.56 83 LEU A O 1
ATOM 674 N N . SER A 1 84 ? -10.018 10.721 10.412 1.00 78.94 84 SER A N 1
ATOM 675 C CA . SER A 1 84 ? -9.351 11.329 11.560 1.00 78.94 84 SER A CA 1
ATOM 676 C C . SER A 1 84 ? -8.669 10.260 12.411 1.00 78.94 84 SER A C 1
ATOM 678 O O . SER A 1 84 ? -9.306 9.300 12.839 1.00 78.94 84 SER A O 1
ATOM 680 N N . THR A 1 85 ? -7.386 10.454 12.704 1.00 81.81 85 THR A N 1
ATOM 681 C CA . THR A 1 85 ? -6.651 9.582 13.624 1.00 81.81 85 THR A CA 1
ATOM 682 C C . THR A 1 85 ? -7.042 9.907 15.061 1.00 81.81 85 THR A C 1
ATOM 684 O O . THR A 1 85 ? -6.753 10.997 15.558 1.00 81.81 85 THR A O 1
ATOM 687 N N . THR A 1 86 ? -7.665 8.954 15.747 1.00 81.50 86 THR A N 1
ATOM 688 C CA . THR A 1 86 ? -8.046 9.069 17.160 1.00 81.50 86 THR A CA 1
ATOM 689 C C . THR A 1 86 ? -7.492 7.905 17.984 1.00 81.50 86 THR A C 1
ATOM 691 O O . THR A 1 86 ? -7.040 6.889 17.449 1.00 81.50 86 THR A O 1
ATOM 694 N N . GLN A 1 87 ? -7.521 8.054 19.309 1.00 76.69 87 GLN A N 1
ATOM 695 C CA . GLN A 1 87 ? -7.175 6.974 20.242 1.00 76.69 87 GLN A CA 1
ATOM 696 C C . GLN A 1 87 ? -8.384 6.093 20.600 1.00 76.69 87 GLN A C 1
ATOM 698 O O . GLN A 1 87 ? -8.220 5.079 21.280 1.00 76.69 87 GLN A O 1
ATOM 703 N N . ASN A 1 88 ? -9.589 6.455 20.148 1.00 76.94 88 ASN A N 1
ATOM 704 C CA . ASN A 1 88 ? -10.806 5.719 20.460 1.00 76.94 88 ASN A CA 1
ATOM 705 C C . ASN A 1 88 ? -11.011 4.623 19.419 1.00 76.94 88 ASN A C 1
ATOM 707 O O . ASN A 1 88 ? -11.211 4.895 18.239 1.00 76.94 88 ASN A O 1
ATOM 711 N N . ALA A 1 89 ? -10.996 3.368 19.860 1.00 76.25 89 ALA A N 1
ATOM 712 C CA . ALA A 1 89 ? -11.163 2.232 18.957 1.00 76.25 89 ALA A CA 1
ATOM 713 C C . ALA A 1 89 ? -12.522 2.233 18.227 1.00 76.25 89 ALA A C 1
ATOM 715 O O . ALA A 1 89 ? -12.619 1.698 17.129 1.00 76.25 89 ALA A O 1
ATOM 716 N N . GLU A 1 90 ? -13.546 2.843 18.827 1.00 81.00 90 GLU A N 1
ATOM 717 C CA . GLU A 1 90 ? -14.915 2.921 18.296 1.00 81.00 90 GLU A CA 1
ATOM 718 C C . GLU A 1 90 ? -15.053 3.843 17.075 1.00 81.00 90 GLU A C 1
ATOM 720 O O . GLU A 1 90 ? -16.023 3.722 16.326 1.00 81.00 90 GLU A O 1
ATOM 725 N N . ASP A 1 91 ? -14.075 4.723 16.834 1.00 80.69 91 ASP A N 1
ATOM 726 C CA . ASP A 1 91 ? -14.074 5.610 15.666 1.00 80.69 91 ASP A CA 1
ATOM 727 C C . ASP A 1 91 ? -13.714 4.864 14.370 1.00 80.69 91 ASP A C 1
ATOM 729 O O . ASP A 1 91 ? -13.956 5.370 13.272 1.00 80.69 91 ASP A O 1
ATOM 733 N N . TYR A 1 92 ? -13.167 3.650 14.490 1.00 81.19 92 TYR A N 1
ATOM 734 C CA . TYR A 1 92 ? -12.738 2.823 13.368 1.00 81.19 92 TYR A CA 1
ATOM 735 C C . TYR A 1 92 ? -13.732 1.699 13.089 1.00 81.19 92 TYR A C 1
ATOM 737 O O . TYR A 1 92 ? -14.219 1.014 13.990 1.00 81.19 92 TYR A O 1
ATOM 745 N N . ARG A 1 93 ? -13.997 1.465 11.807 1.00 84.12 93 ARG A N 1
ATOM 746 C CA . ARG A 1 93 ? -14.927 0.448 11.320 1.00 84.12 93 ARG A CA 1
ATOM 747 C C . ARG A 1 93 ? -14.192 -0.660 10.592 1.00 84.12 93 ARG A C 1
ATOM 749 O O . ARG A 1 93 ? -13.105 -0.494 10.051 1.00 84.12 93 ARG A O 1
ATOM 756 N N . SER A 1 94 ? -14.827 -1.820 10.546 1.00 83.62 94 SER A N 1
ATOM 757 C CA . SER A 1 94 ? -14.310 -2.954 9.789 1.00 83.62 94 SER A CA 1
ATOM 758 C C . SER A 1 94 ? -14.145 -2.618 8.316 1.00 83.62 94 SER A C 1
ATOM 760 O O . SER A 1 94 ? -15.061 -2.096 7.686 1.00 83.62 94 SER A O 1
ATOM 762 N N . GLY A 1 95 ? -12.978 -2.955 7.775 1.00 82.00 95 GLY A N 1
ATOM 763 C CA . GLY A 1 95 ? -12.552 -2.567 6.436 1.00 82.00 95 GLY A CA 1
ATOM 764 C C . GLY A 1 95 ? -11.675 -1.316 6.403 1.00 82.00 95 GLY A C 1
ATOM 765 O O . GLY A 1 95 ? -10.983 -1.125 5.404 1.00 82.00 95 GLY A O 1
ATOM 766 N N . ASP A 1 96 ? -11.624 -0.517 7.474 1.00 85.50 96 ASP A N 1
ATOM 767 C CA . ASP A 1 96 ? -10.723 0.634 7.530 1.00 85.50 96 ASP A CA 1
ATOM 768 C C . ASP A 1 96 ? -9.264 0.172 7.479 1.00 85.50 96 ASP A C 1
ATOM 770 O O . ASP A 1 96 ? -8.865 -0.801 8.129 1.00 85.50 96 ASP A O 1
ATOM 774 N N . ILE A 1 97 ? -8.455 0.892 6.706 1.00 87.19 97 ILE A N 1
ATOM 775 C CA . ILE A 1 97 ? -7.012 0.686 6.641 1.00 87.19 97 ILE A CA 1
ATOM 776 C C . ILE A 1 97 ? -6.348 1.659 7.600 1.00 87.19 97 ILE A C 1
ATOM 778 O O . ILE A 1 97 ? -6.553 2.868 7.518 1.00 87.19 97 ILE A O 1
ATOM 782 N N . VAL A 1 98 ? -5.501 1.133 8.475 1.00 86.12 98 VAL A N 1
ATOM 783 C CA . VAL A 1 98 ? -4.777 1.920 9.472 1.00 86.12 98 VAL A CA 1
ATOM 784 C C . VAL A 1 98 ? -3.279 1.777 9.270 1.00 86.12 98 VAL A C 1
ATOM 786 O O . VAL A 1 98 ? -2.777 0.683 9.008 1.00 86.12 98 VAL A O 1
ATOM 789 N N . CYS A 1 99 ? -2.561 2.889 9.400 1.00 85.19 99 CYS A N 1
ATOM 790 C CA . CYS A 1 99 ? -1.105 2.944 9.336 1.00 85.19 99 CYS A CA 1
ATOM 791 C C . CYS A 1 99 ? -0.569 3.602 10.606 1.00 85.19 99 CYS A C 1
ATOM 793 O O . CYS A 1 99 ? -1.065 4.649 11.012 1.00 85.19 99 CYS A O 1
ATOM 795 N N . TRP A 1 100 ? 0.449 3.016 11.229 1.00 84.69 100 TRP A N 1
ATOM 796 C CA . TRP A 1 100 ? 1.071 3.580 12.430 1.00 84.69 100 TRP A CA 1
ATOM 797 C C . TRP A 1 100 ? 2.563 3.256 12.477 1.00 84.69 100 TRP A C 1
ATOM 799 O O . TRP A 1 100 ? 3.084 2.446 11.703 1.00 84.69 100 TRP A O 1
ATOM 809 N N . ARG A 1 101 ? 3.271 3.922 13.389 1.00 80.62 101 ARG A N 1
ATOM 810 C CA . ARG A 1 101 ? 4.685 3.663 13.660 1.00 80.62 101 ARG A CA 1
ATOM 811 C C . ARG A 1 101 ? 4.831 2.719 14.844 1.00 80.62 101 ARG A C 1
ATOM 813 O O . ARG A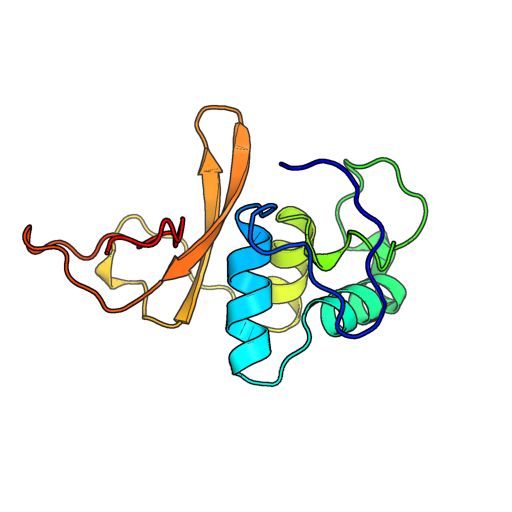 1 101 ? 4.180 2.904 15.865 1.00 80.62 101 ARG A O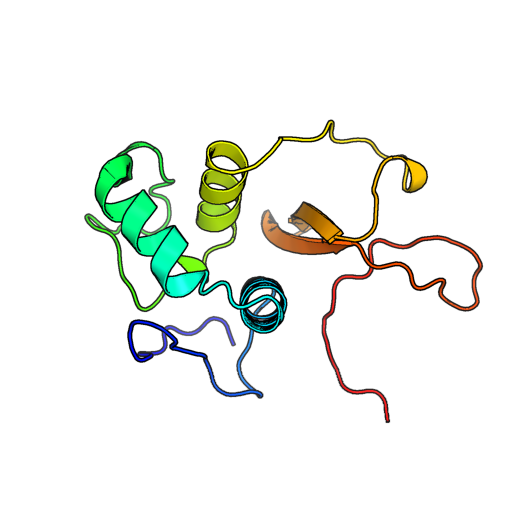 1
ATOM 820 N N . LEU A 1 102 ? 5.689 1.719 14.687 1.00 80.50 102 LEU A N 1
ATOM 821 C CA . LEU A 1 102 ? 6.137 0.850 15.769 1.00 80.50 102 LEU A CA 1
ATOM 822 C C . LEU A 1 102 ? 7.231 1.551 16.587 1.00 80.50 102 LEU A C 1
ATOM 824 O O . LEU A 1 102 ? 7.892 2.461 16.084 1.00 80.50 102 LEU A O 1
ATOM 828 N N . ASP A 1 103 ? 7.473 1.078 17.809 1.00 80.69 103 ASP A N 1
ATOM 829 C CA . ASP A 1 103 ? 8.478 1.643 18.728 1.00 80.69 103 ASP A CA 1
ATOM 830 C C . ASP A 1 103 ? 9.900 1.636 18.142 1.00 80.69 103 ASP A C 1
ATOM 832 O O . ASP A 1 103 ? 10.728 2.482 18.463 1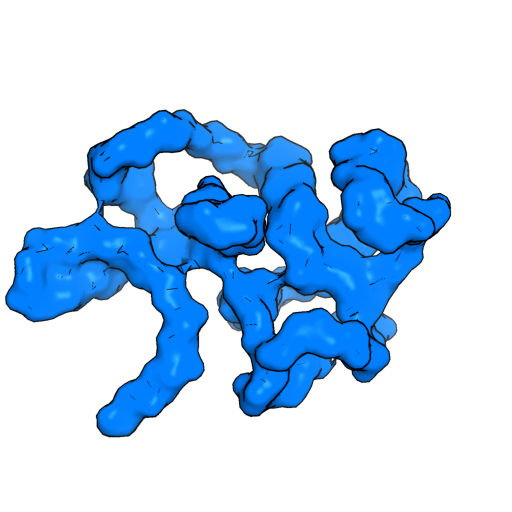.00 80.69 103 ASP A O 1
ATOM 836 N N . ASN A 1 104 ? 10.175 0.714 17.215 1.00 80.69 104 ASN A N 1
ATOM 837 C CA . ASN A 1 104 ? 11.434 0.640 16.469 1.00 80.69 104 ASN A CA 1
ATOM 838 C C . ASN A 1 104 ? 11.505 1.609 15.266 1.00 80.69 104 ASN A C 1
ATOM 840 O O . ASN A 1 104 ? 12.418 1.511 14.448 1.00 80.69 104 ASN A O 1
ATOM 844 N N . GLY A 1 105 ? 10.525 2.504 15.112 1.00 79.25 105 GLY A N 1
ATOM 845 C CA . GLY A 1 105 ? 10.441 3.493 14.037 1.00 79.25 105 GLY A CA 1
ATOM 846 C C . GLY A 1 105 ? 9.904 2.968 12.702 1.00 79.25 105 GLY A C 1
ATOM 847 O O . GLY A 1 105 ? 9.698 3.762 11.777 1.00 79.25 105 GLY A O 1
ATOM 848 N N . ALA A 1 106 ? 9.643 1.663 12.573 1.00 79.75 106 ALA A N 1
ATOM 849 C CA . ALA A 1 106 ? 9.109 1.086 11.345 1.00 79.75 106 ALA A CA 1
ATOM 850 C C . ALA A 1 106 ? 7.639 1.479 11.129 1.00 79.75 106 ALA A C 1
ATOM 852 O O . ALA A 1 106 ? 6.838 1.509 12.062 1.00 79.75 106 ALA A O 1
ATOM 853 N N . THR A 1 107 ? 7.270 1.755 9.876 1.00 83.94 107 THR A N 1
ATOM 854 C CA . THR A 1 107 ? 5.868 1.977 9.488 1.00 83.94 107 THR A CA 1
ATOM 855 C C . THR A 1 107 ? 5.178 0.635 9.280 1.00 83.94 107 THR A C 1
ATOM 857 O O . THR A 1 107 ? 5.697 -0.220 8.561 1.00 83.94 107 THR A O 1
ATOM 860 N N . HIS A 1 108 ? 4.009 0.461 9.884 1.00 85.81 108 HIS A N 1
ATOM 861 C CA . HIS A 1 108 ? 3.179 -0.730 9.764 1.00 85.81 108 HIS A CA 1
ATOM 862 C C . HIS A 1 108 ? 1.794 -0.344 9.238 1.00 85.81 108 HIS A C 1
ATOM 864 O O . HIS A 1 108 ? 1.334 0.775 9.457 1.00 85.81 108 HIS A O 1
ATOM 870 N N . ILE A 1 109 ? 1.147 -1.272 8.534 1.00 86.25 109 ILE A N 1
ATOM 871 C CA . ILE A 1 109 ? -0.202 -1.119 7.983 1.00 86.25 109 ILE A CA 1
ATOM 872 C C . ILE A 1 109 ? -1.071 -2.329 8.337 1.00 86.25 109 ILE A C 1
ATOM 874 O O . ILE A 1 109 ? -0.571 -3.452 8.420 1.00 86.25 109 ILE A O 1
ATOM 878 N N . GLY A 1 110 ? -2.369 -2.120 8.526 1.00 86.50 110 GLY A N 1
ATOM 879 C CA . GLY A 1 110 ? -3.330 -3.182 8.805 1.00 86.50 110 GLY A CA 1
ATOM 880 C C . GLY A 1 110 ? -4.744 -2.825 8.364 1.00 86.50 110 GLY A C 1
ATOM 881 O O . GLY A 1 110 ? -5.010 -1.694 7.967 1.00 86.50 110 GLY A O 1
ATOM 882 N N . ILE A 1 111 ? -5.639 -3.809 8.446 1.00 85.69 111 ILE A N 1
ATOM 883 C CA . ILE A 1 111 ? -7.074 -3.655 8.183 1.00 85.69 111 ILE A CA 1
ATOM 884 C C . ILE A 1 111 ? -7.819 -3.924 9.488 1.00 85.69 111 ILE A C 1
ATOM 886 O O . ILE A 1 111 ? -7.536 -4.910 10.173 1.00 85.69 111 ILE A O 1
ATOM 890 N N . VAL A 1 112 ? -8.767 -3.061 9.827 1.00 85.00 112 VAL A N 1
ATOM 891 C CA . VAL A 1 112 ? -9.663 -3.233 10.971 1.00 85.00 112 VAL A CA 1
ATOM 892 C C . VAL A 1 112 ? -10.687 -4.320 10.639 1.00 85.00 112 VAL A C 1
ATOM 894 O O . VAL A 1 112 ? -11.253 -4.338 9.547 1.00 85.00 112 VAL A O 1
ATOM 897 N N . VAL A 1 113 ? -10.933 -5.252 11.561 1.00 81.00 113 VAL A N 1
ATOM 898 C CA . VAL A 1 113 ? -11.895 -6.351 11.368 1.00 81.00 113 VAL A CA 1
ATOM 899 C C . VAL A 1 113 ? -12.804 -6.509 12.581 1.00 81.00 113 VAL A C 1
ATOM 901 O O . VAL A 1 113 ? -12.356 -6.357 13.718 1.00 81.00 113 VAL A O 1
ATOM 904 N N . ASP A 1 114 ? -14.060 -6.887 12.329 1.00 68.38 114 ASP A N 1
ATOM 905 C CA . ASP A 1 114 ? -15.084 -7.096 13.355 1.00 68.38 114 ASP A CA 1
ATOM 906 C C . ASP A 1 114 ? -14.902 -8.471 13.998 1.00 68.38 114 ASP A C 1
ATOM 908 O O . ASP A 1 114 ? -15.584 -9.449 13.686 1.00 68.38 114 ASP A O 1
ATOM 912 N N . ARG A 1 115 ? -13.879 -8.607 14.836 1.00 55.94 115 ARG A N 1
ATOM 913 C CA . ARG A 1 115 ? -13.756 -9.775 15.706 1.00 55.94 115 ARG A CA 1
ATOM 914 C C . ARG A 1 115 ? -13.364 -9.323 17.094 1.00 55.94 115 ARG A C 1
ATOM 916 O O . ARG A 1 115 ? -12.213 -8.971 17.346 1.00 55.94 115 ARG A O 1
ATOM 923 N N . GLN A 1 116 ? -14.330 -9.405 17.999 1.00 47.78 116 GLN A N 1
ATOM 924 C CA . GLN A 1 116 ? -14.075 -9.340 19.428 1.00 47.78 116 GLN A CA 1
ATOM 925 C C . GLN A 1 116 ? -13.170 -10.515 19.818 1.00 47.78 116 GLN A C 1
ATOM 927 O O . GLN A 1 116 ? -13.467 -11.676 19.530 1.00 47.78 116 GLN A O 1
ATOM 932 N N . THR A 1 117 ? -12.048 -10.227 20.473 1.00 44.94 117 THR A N 1
ATOM 933 C CA . THR A 1 117 ? -11.380 -11.239 21.294 1.00 44.94 117 THR A CA 1
ATOM 934 C C . THR A 1 117 ? -12.224 -11.472 22.548 1.00 44.94 117 THR A C 1
ATOM 936 O O . THR A 1 117 ? -12.942 -10.573 22.981 1.00 44.94 117 THR A O 1
ATOM 939 N N . CYS A 1 118 ? -12.102 -12.645 23.174 1.00 42.75 118 CYS A N 1
ATOM 940 C CA . CYS A 1 118 ? -12.788 -13.052 24.416 1.00 42.75 118 CYS A CA 1
ATOM 941 C C . CYS A 1 118 ? -12.653 -12.083 25.615 1.00 42.75 118 CYS A C 1
ATOM 943 O O . CYS A 1 118 ? -13.236 -12.308 26.667 1.00 42.75 118 CYS A O 1
ATOM 945 N N . THR A 1 119 ? -11.894 -11.000 25.460 1.00 45.66 119 THR A N 1
ATOM 946 C CA . THR A 1 119 ? -11.661 -9.927 26.427 1.00 45.66 119 THR A CA 1
ATOM 947 C C . THR A 1 119 ? -12.508 -8.667 26.186 1.00 45.66 119 THR A C 1
ATOM 949 O O . THR A 1 119 ? -12.269 -7.653 26.839 1.00 45.66 119 THR A O 1
ATOM 952 N N . GLY A 1 120 ? -13.485 -8.698 25.267 1.00 33.16 120 GLY A N 1
ATOM 953 C CA . GLY A 1 120 ? -14.534 -7.671 25.146 1.00 33.16 120 GLY A CA 1
ATOM 954 C C . GLY A 1 120 ? -14.059 -6.279 24.715 1.00 33.16 120 GLY A C 1
ATOM 955 O O . GLY A 1 120 ? -14.775 -5.302 24.905 1.00 33.16 120 GLY A O 1
ATOM 956 N N . ARG A 1 121 ? -12.853 -6.160 24.148 1.00 36.78 121 ARG A N 1
ATOM 957 C CA . ARG A 1 121 ? -12.334 -4.902 23.591 1.00 36.78 121 ARG A CA 1
ATOM 958 C C . ARG A 1 121 ? -12.119 -5.056 22.085 1.00 36.78 121 ARG A C 1
ATOM 960 O O . ARG A 1 121 ? -11.417 -5.997 21.699 1.00 36.78 121 ARG A O 1
ATOM 967 N N . PRO A 1 122 ? -12.648 -4.159 21.233 1.00 37.62 122 PRO A N 1
ATOM 968 C CA . PRO A 1 122 ? -12.257 -4.105 19.832 1.00 37.62 122 PRO A CA 1
ATOM 969 C C . PRO A 1 122 ? -10.786 -3.684 19.770 1.00 37.62 122 PRO A C 1
ATOM 971 O O . PRO A 1 122 ? -10.434 -2.516 19.911 1.00 37.62 122 PRO A O 1
ATOM 974 N N . LYS A 1 123 ? -9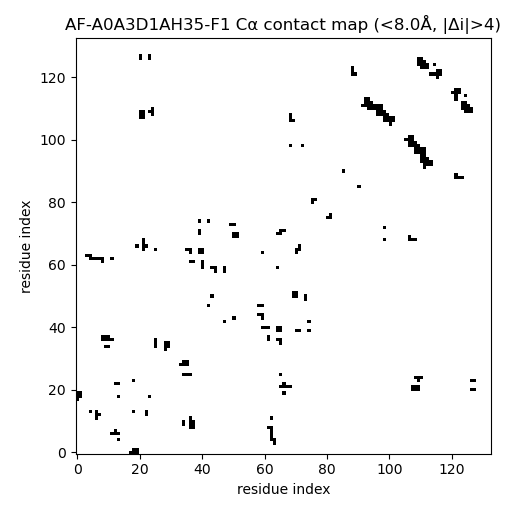.885 -4.658 19.626 1.00 43.72 123 LYS A N 1
ATOM 975 C CA . LYS A 1 123 ? -8.523 -4.371 19.186 1.00 43.72 123 LYS A CA 1
ATOM 976 C C . LYS A 1 123 ? -8.544 -4.352 17.668 1.00 43.72 123 LYS A C 1
ATOM 978 O O . LYS A 1 123 ? -9.004 -5.312 17.057 1.00 43.72 123 LYS A O 1
ATOM 983 N N . ILE A 1 124 ? -7.985 -3.295 17.086 1.00 40.72 124 ILE A N 1
ATOM 984 C CA . ILE A 1 124 ? -7.493 -3.264 15.707 1.00 40.72 124 ILE A CA 1
ATOM 985 C C . ILE A 1 124 ? -6.678 -4.550 15.499 1.00 40.72 124 ILE A C 1
ATOM 987 O O . ILE A 1 124 ? -5.552 -4.685 15.983 1.00 40.72 124 ILE A O 1
ATOM 991 N N . ARG A 1 125 ? -7.291 -5.563 14.883 1.00 36.12 125 ARG A N 1
ATOM 992 C CA . ARG A 1 125 ? -6.674 -6.876 14.723 1.00 36.12 125 ARG A CA 1
ATOM 993 C C . ARG A 1 125 ? -5.849 -6.844 13.454 1.00 36.12 125 ARG A C 1
ATOM 995 O O . ARG A 1 125 ? -6.325 -7.097 12.357 1.00 36.12 125 ARG A O 1
ATOM 1002 N N . LEU A 1 126 ? -4.576 -6.562 13.657 1.00 38.31 126 LEU A N 1
ATOM 1003 C CA . LEU A 1 126 ? -3.525 -6.729 12.674 1.00 38.31 126 LEU A CA 1
ATOM 1004 C C . LEU A 1 126 ? -3.434 -8.210 12.362 1.00 38.31 126 LEU A C 1
ATOM 1006 O O . LEU A 1 126 ? -3.041 -9.007 13.215 1.00 38.31 126 LEU A O 1
ATOM 1010 N N . THR A 1 127 ? -3.859 -8.613 11.172 1.00 30.83 127 THR A N 1
ATOM 1011 C CA . THR A 1 127 ? -3.707 -9.999 10.744 1.00 30.83 127 THR A CA 1
ATOM 1012 C C . THR A 1 127 ? -2.224 -10.285 10.529 1.00 30.83 127 THR A C 1
ATOM 1014 O O . THR A 1 127 ? -1.746 -10.290 9.407 1.00 30.83 127 THR A O 1
ATOM 1017 N N . ASN A 1 128 ? -1.478 -10.594 11.589 1.00 29.25 128 ASN A N 1
ATOM 1018 C CA . ASN A 1 128 ? -0.434 -11.591 11.446 1.00 29.25 128 ASN A CA 1
ATOM 1019 C C . ASN A 1 128 ? -1.185 -12.923 11.431 1.00 29.25 128 ASN A C 1
ATOM 1021 O O . ASN A 1 128 ? -1.544 -13.470 12.473 1.00 29.25 128 ASN A O 1
ATOM 1025 N N . CYS A 1 129 ? -1.578 -13.354 10.233 1.00 26.55 129 CYS A N 1
ATOM 1026 C CA . CYS A 1 129 ? -2.235 -14.632 10.011 1.00 26.55 129 CYS A CA 1
ATOM 1027 C C . CYS A 1 129 ? -1.196 -15.743 10.228 1.00 26.55 129 CYS A C 1
ATOM 1029 O O . CYS A 1 129 ? -0.707 -16.349 9.284 1.00 26.55 129 CYS A O 1
ATOM 1031 N N . LEU A 1 130 ? -0.825 -15.982 11.486 1.00 26.42 130 LEU A N 1
ATOM 1032 C CA . LEU A 1 130 ? -0.530 -17.333 11.920 1.00 26.42 130 LEU A CA 1
ATOM 1033 C C . LEU A 1 130 ? -1.889 -18.014 12.024 1.00 26.42 130 LEU A C 1
ATOM 1035 O O . LEU A 1 130 ? -2.752 -17.620 12.809 1.00 26.42 130 LEU A O 1
ATOM 1039 N N . LEU A 1 131 ? -2.086 -18.974 11.130 1.00 27.19 131 LEU A N 1
ATOM 1040 C CA . LEU A 1 131 ? -3.079 -20.024 11.256 1.00 27.19 131 LEU A CA 1
ATOM 1041 C C . LEU A 1 131 ? -2.993 -20.581 12.685 1.00 27.19 131 LEU A C 1
ATOM 1043 O O . LEU A 1 131 ? -2.062 -21.312 13.005 1.00 27.19 131 LEU A O 1
ATOM 1047 N N . CYS A 1 132 ? -3.941 -20.220 13.543 1.00 23.41 132 CYS A N 1
ATOM 1048 C CA . CYS A 1 132 ? -4.317 -21.100 14.638 1.00 23.41 132 CYS A CA 1
ATOM 1049 C C . CYS A 1 132 ? -5.328 -22.079 14.046 1.00 23.41 132 CYS A C 1
ATOM 1051 O O . CYS A 1 132 ? -6.465 -21.696 13.751 1.00 23.41 132 CYS A O 1
ATOM 1053 N N . GLY A 1 133 ? -4.845 -23.295 13.786 1.00 26.61 133 GLY A N 1
ATOM 1054 C CA . GLY A 1 133 ? -5.648 -24.481 14.062 1.00 26.61 133 GLY A CA 1
ATOM 1055 C C . GLY A 1 133 ? -5.851 -24.648 15.563 1.00 26.61 133 GLY A C 1
ATOM 1056 O O . GLY A 1 133 ? -5.183 -23.917 16.336 1.00 26.61 133 GLY A O 1
#

Foldseek 3Di:
DLDQDAFDPPPTADPPVDADLLSQVQVVVVVVVDRLLVQLQVVCQVVVVQADCVVPDPGDDSRPQSVALSSVVSSCVVVHDDDDDDPDLVSDDFQDKDWDADPVRDIHIATQHPDDDPVRDRDRDRPPPPDDD

Solvent-accessible surface area (backbone atoms only — not comparable to full-atom values): 8443 Å² total; per-residue (Å²): 91,87,70,90,59,91,44,60,79,72,81,48,69,69,58,92,92,40,53,53,58,35,50,50,56,41,53,54,39,42,77,73,76,37,54,44,49,45,57,44,36,55,50,36,68,77,40,50,89,79,47,83,64,94,80,76,64,96,64,83,47,76,58,46,44,46,61,34,50,71,44,46,52,53,48,43,58,74,76,53,79,80,73,86,91,70,92,56,61,83,82,60,51,66,72,41,76,49,74,51,71,46,96,87,70,48,73,44,45,38,46,29,50,93,54,71,49,101,79,79,49,74,51,79,46,60,70,76,79,69,83,76,126